Protein AF-A0A1C6YS66-F1 (afdb_monomer_lite)

Radius of gyration: 37.99 Å; chains: 1; bounding box: 85×43×102 Å

Secondary structure (DSSP, 8-state):
------------------------------------------------------HHHHHHHHHHHHHHHHHHHHHHHHHHHHHHHHHHHHT-EEEEEE--SSS-HHHHHHHHHHHHSSS-HHHHHHHHHHHHHHSEEEEEEE-HHHHHHHHHHHHHTT--EEEEEGGGGGG--

Organism: Plasmodium berghei (NCBI:txid5821)

Structure (mmCIF, N/CA/C/O backbone):
data_AF-A0A1C6YS66-F1
#
_entry.id   AF-A0A1C6YS66-F1
#
loop_
_atom_site.group_PDB
_atom_site.id
_atom_site.type_symbol
_atom_site.label_atom_id
_atom_site.label_alt_id
_atom_site.label_comp_id
_atom_site.label_asym_id
_atom_site.label_entity_id
_atom_site.label_seq_id
_atom_site.pdbx_PDB_ins_code
_atom_site.Cartn_x
_atom_site.Cartn_y
_atom_site.Cartn_z
_atom_site.occupancy
_atom_site.B_iso_or_equiv
_atom_site.auth_seq_id
_atom_site.auth_comp_id
_atom_site.auth_asym_id
_atom_site.auth_atom_id
_atom_site.pdbx_PDB_model_num
ATOM 1 N N . MET A 1 1 ? 29.299 25.905 16.275 1.00 39.84 1 MET A N 1
ATOM 2 C CA . MET A 1 1 ? 27.954 25.928 15.668 1.00 39.84 1 MET A CA 1
ATOM 3 C C . MET A 1 1 ? 27.145 24.770 16.235 1.00 39.84 1 MET A C 1
ATOM 5 O O . MET A 1 1 ? 27.452 23.629 15.945 1.00 39.84 1 MET A O 1
ATOM 9 N N . ILE A 1 2 ? 26.204 25.133 17.113 1.00 39.56 2 ILE A N 1
ATOM 10 C CA . ILE A 1 2 ? 24.956 24.460 17.523 1.00 39.56 2 ILE A CA 1
ATOM 11 C C . ILE A 1 2 ? 25.038 22.993 18.003 1.00 39.56 2 ILE A C 1
ATOM 13 O O . ILE A 1 2 ? 24.919 22.046 17.236 1.00 39.56 2 ILE A O 1
ATOM 17 N N . ASN A 1 3 ? 25.125 22.861 19.334 1.00 30.33 3 ASN A N 1
ATOM 18 C CA . ASN A 1 3 ? 24.728 21.693 20.126 1.00 30.33 3 ASN A CA 1
ATOM 19 C C . ASN A 1 3 ? 23.194 21.611 20.221 1.00 30.33 3 ASN A C 1
ATOM 21 O O . ASN A 1 3 ? 22.556 22.630 20.483 1.00 30.33 3 ASN A O 1
ATOM 25 N N . PHE A 1 4 ? 22.616 20.408 20.131 1.00 36.19 4 PHE A N 1
ATOM 26 C CA . PHE A 1 4 ? 21.211 20.167 20.478 1.00 36.19 4 PHE A CA 1
ATOM 27 C C . PHE A 1 4 ? 21.122 19.263 21.717 1.00 36.19 4 PHE A C 1
ATOM 29 O O . PHE A 1 4 ? 21.266 18.045 21.648 1.00 36.19 4 PHE A O 1
ATOM 36 N N . GLN A 1 5 ? 20.929 19.898 22.874 1.00 32.66 5 GLN A N 1
ATOM 37 C CA . GLN A 1 5 ? 20.572 19.265 24.144 1.00 32.66 5 GLN A CA 1
ATOM 38 C C . GLN A 1 5 ? 19.078 18.917 24.113 1.00 32.66 5 GLN A C 1
ATOM 40 O O . GLN A 1 5 ? 18.244 19.778 23.840 1.00 32.66 5 GLN A O 1
ATOM 45 N N . ARG A 1 6 ? 18.729 17.661 24.397 1.00 32.53 6 ARG A N 1
ATOM 46 C CA . ARG A 1 6 ? 17.340 17.193 24.483 1.00 32.53 6 ARG A CA 1
ATOM 47 C C . ARG A 1 6 ? 16.927 17.198 25.957 1.00 32.53 6 ARG A C 1
ATOM 49 O O . ARG A 1 6 ? 17.312 16.305 26.704 1.00 32.53 6 ARG A O 1
ATOM 56 N N . THR A 1 7 ? 16.182 18.212 26.391 1.00 34.78 7 THR A N 1
ATOM 57 C CA . THR A 1 7 ? 15.597 18.271 27.738 1.00 34.78 7 THR A CA 1
ATOM 58 C C . THR A 1 7 ? 14.203 17.645 27.722 1.00 34.78 7 THR A C 1
ATOM 60 O O . THR A 1 7 ? 13.363 17.989 26.897 1.00 34.78 7 THR A O 1
ATOM 63 N N . ASN A 1 8 ? 13.957 16.700 28.631 1.00 32.03 8 ASN A N 1
ATOM 64 C CA . ASN A 1 8 ? 12.635 16.132 28.892 1.00 32.03 8 ASN A CA 1
ATOM 65 C C . ASN A 1 8 ? 12.298 16.426 30.358 1.00 32.03 8 ASN A C 1
ATOM 67 O O . ASN A 1 8 ? 12.901 15.855 31.266 1.00 32.03 8 ASN A O 1
ATOM 71 N N . THR A 1 9 ? 11.371 17.353 30.588 1.00 29.53 9 THR A N 1
ATOM 72 C CA . THR A 1 9 ? 10.873 17.754 31.907 1.00 29.53 9 THR A CA 1
ATOM 73 C C . THR A 1 9 ? 9.444 17.241 32.080 1.00 29.53 9 THR A C 1
ATOM 75 O O . THR A 1 9 ? 8.529 17.693 31.400 1.00 29.53 9 THR A O 1
ATOM 78 N N . TYR A 1 10 ? 9.228 16.319 33.021 1.00 33.09 10 TYR A N 1
ATOM 79 C CA . TYR A 1 10 ? 7.889 16.010 33.532 1.00 33.09 10 TYR A CA 1
ATOM 80 C C . TYR A 1 10 ? 7.864 16.180 35.051 1.00 33.09 10 TYR A C 1
ATOM 82 O O . TYR A 1 10 ? 8.657 15.602 35.790 1.00 33.09 10 TYR A O 1
ATOM 90 N N . ASN A 1 11 ? 6.956 17.058 35.470 1.00 32.06 11 ASN A N 1
ATOM 91 C CA . ASN A 1 11 ? 6.827 17.672 36.783 1.00 32.06 11 ASN A CA 1
ATOM 92 C C . ASN A 1 11 ? 5.943 16.791 37.688 1.00 32.06 11 ASN A C 1
ATOM 94 O O . ASN A 1 11 ? 4.817 16.465 37.314 1.00 32.06 11 ASN A O 1
ATOM 98 N N . LYS A 1 12 ? 6.442 16.388 38.864 1.00 33.38 12 LYS A N 1
ATOM 99 C CA . LYS A 1 12 ? 5.733 15.536 39.835 1.00 33.38 12 LYS A CA 1
ATOM 100 C C . LYS A 1 12 ? 5.406 16.383 41.064 1.00 33.38 12 LYS A C 1
ATOM 102 O O . LYS A 1 12 ? 6.274 16.626 41.896 1.00 33.38 12 LYS A O 1
ATOM 107 N N . GLN A 1 13 ? 4.172 16.873 41.158 1.00 33.62 13 GLN A N 1
ATOM 108 C CA . GLN A 1 13 ? 3.728 17.645 42.318 1.00 33.62 13 GLN A CA 1
ATOM 109 C C . GLN A 1 13 ? 3.283 16.709 43.448 1.00 33.62 13 GLN A C 1
ATOM 111 O O . GLN A 1 13 ? 2.307 15.972 43.325 1.00 33.62 13 GLN A O 1
ATOM 116 N N . ASN A 1 14 ? 4.041 16.759 44.543 1.00 27.78 14 ASN A N 1
ATOM 117 C CA . ASN A 1 14 ? 3.655 16.310 45.875 1.00 27.78 14 ASN A CA 1
ATOM 118 C C . ASN A 1 14 ? 2.788 17.389 46.538 1.00 27.78 14 ASN A C 1
ATOM 120 O O . ASN A 1 14 ? 3.175 18.555 46.534 1.00 27.78 14 ASN A O 1
ATOM 124 N N . PHE A 1 15 ? 1.708 16.992 47.211 1.00 30.33 15 PHE A N 1
ATOM 125 C CA . PHE A 1 15 ? 1.113 17.783 48.288 1.00 30.33 15 PHE A CA 1
ATOM 126 C C . PHE A 1 15 ? 0.858 16.882 49.498 1.00 30.33 15 PHE A C 1
ATOM 128 O O . PHE A 1 15 ? 0.045 15.963 49.452 1.00 30.33 15 PHE A O 1
ATOM 135 N N . ASN A 1 16 ? 1.597 17.165 50.570 1.00 30.66 16 ASN A N 1
ATOM 136 C CA . ASN A 1 16 ? 1.341 16.714 51.933 1.00 30.66 16 ASN A CA 1
ATOM 137 C C . ASN A 1 16 ? 0.595 17.830 52.672 1.00 30.66 16 ASN A C 1
ATOM 139 O O . ASN A 1 16 ? 1.030 18.979 52.611 1.00 30.66 16 ASN A O 1
ATOM 143 N N . SER A 1 17 ? -0.405 17.483 53.481 1.00 33.06 17 SER A N 1
ATOM 144 C CA . SER A 1 17 ? -0.669 18.204 54.731 1.00 33.06 17 SER A CA 1
ATOM 145 C C . SER A 1 17 ? -1.386 17.314 55.753 1.00 33.06 17 SER A C 1
ATOM 147 O O . SER A 1 17 ? -2.475 16.794 55.536 1.00 33.06 17 SER A O 1
ATOM 149 N N . ASN A 1 18 ? -0.709 17.145 56.889 1.00 29.39 18 ASN A N 1
ATOM 150 C CA . ASN A 1 18 ? -1.239 16.664 58.160 1.00 29.39 18 ASN A CA 1
ATOM 151 C C . ASN A 1 18 ? -2.135 17.739 58.791 1.00 29.39 18 ASN A C 1
ATOM 153 O O . ASN A 1 18 ? -1.769 18.910 58.738 1.00 29.39 18 ASN A O 1
ATOM 157 N N . LEU A 1 19 ? -3.183 17.338 59.519 1.00 30.62 19 LEU A N 1
ATOM 158 C CA . LEU A 1 19 ? -3.640 18.054 60.717 1.00 30.62 19 LEU A CA 1
ATOM 159 C C . LEU A 1 19 ? -4.338 17.078 61.687 1.00 30.62 19 LEU A C 1
ATOM 161 O O . LEU A 1 19 ? -5.316 16.422 61.336 1.00 30.62 19 LEU A O 1
ATOM 165 N N . ASN A 1 20 ? -3.816 16.995 62.912 1.00 31.70 20 ASN A N 1
ATOM 166 C CA . ASN A 1 20 ? -4.408 16.308 64.064 1.00 31.70 20 ASN A CA 1
ATOM 167 C C . ASN A 1 20 ? -5.398 17.238 64.783 1.00 31.70 20 ASN A C 1
ATOM 169 O O . ASN A 1 20 ? -5.097 18.423 64.883 1.00 31.70 20 ASN A O 1
ATOM 173 N N . PHE A 1 21 ? -6.461 16.706 65.407 1.00 28.52 21 PHE A N 1
ATOM 174 C CA . PHE A 1 21 ? -6.880 17.126 66.758 1.00 28.52 21 PHE A CA 1
ATOM 175 C C . PHE A 1 21 ? -7.817 16.107 67.443 1.00 28.52 21 PHE A C 1
ATOM 177 O O . PHE A 1 21 ? -8.574 15.378 66.809 1.00 28.52 21 PHE A O 1
ATOM 184 N N . ILE A 1 22 ? -7.692 16.062 68.768 1.00 30.88 22 ILE A N 1
ATOM 185 C CA . ILE A 1 22 ? -8.181 15.096 69.766 1.00 30.88 22 ILE A CA 1
ATOM 186 C C . ILE A 1 22 ? -9.525 15.579 70.368 1.00 30.88 22 ILE A C 1
ATOM 188 O O . ILE A 1 22 ? -9.653 16.777 70.592 1.00 30.88 22 ILE A O 1
ATOM 192 N N . ASN A 1 23 ? -10.496 14.701 70.700 1.00 28.92 23 ASN A N 1
ATOM 193 C CA . ASN A 1 23 ? -10.818 14.266 72.088 1.00 28.92 23 ASN A CA 1
ATOM 194 C C . ASN A 1 23 ? -12.227 13.644 72.303 1.00 28.92 23 ASN A C 1
ATOM 196 O O . ASN A 1 23 ? -13.232 14.238 71.937 1.00 28.92 23 ASN A O 1
ATOM 200 N N . SER A 1 24 ? -12.252 12.555 73.098 1.00 31.64 24 SER A N 1
ATOM 201 C CA . SER A 1 24 ? -13.271 12.114 74.091 1.00 31.64 24 SER A CA 1
ATOM 202 C C . SER A 1 24 ? -14.728 11.836 73.625 1.00 31.64 24 SER A C 1
ATOM 204 O O . SER A 1 24 ? -15.321 12.629 72.920 1.00 31.64 24 SER A O 1
ATOM 206 N N . ARG A 1 25 ? -15.445 10.766 74.005 1.00 31.16 25 ARG A N 1
ATOM 207 C CA . ARG A 1 25 ? -15.579 10.065 75.299 1.00 31.16 25 ARG A CA 1
ATOM 208 C C . ARG A 1 25 ? -16.123 8.639 75.086 1.00 31.16 25 ARG A C 1
ATOM 210 O O . ARG A 1 25 ? -17.060 8.435 74.322 1.00 31.16 25 ARG A O 1
ATOM 217 N N . LYS A 1 26 ? -15.580 7.669 75.831 1.00 33.00 26 LYS A N 1
ATOM 218 C CA . LYS A 1 26 ? -16.188 6.350 76.091 1.00 33.00 26 LYS A CA 1
ATOM 219 C C . LYS A 1 26 ? -17.143 6.466 77.284 1.00 33.00 26 LYS A C 1
ATOM 221 O O . LYS A 1 26 ? -16.736 7.014 78.303 1.00 33.00 26 LYS A O 1
ATOM 226 N N . PHE A 1 27 ? -18.318 5.843 77.208 1.00 29.05 27 PHE A N 1
ATOM 227 C CA . PHE A 1 27 ? -19.027 5.341 78.389 1.00 29.05 27 PHE A CA 1
ATOM 228 C C . PHE A 1 27 ? -19.286 3.840 78.226 1.00 29.05 27 PHE A C 1
ATOM 230 O O . PHE A 1 27 ? -19.803 3.371 77.216 1.00 29.05 27 PHE A O 1
ATOM 237 N N . LYS A 1 28 ? -18.826 3.104 79.234 1.00 31.44 28 LYS A N 1
ATOM 238 C CA . LYS A 1 28 ? -19.015 1.675 79.509 1.00 31.44 28 LYS A CA 1
ATOM 239 C C . LYS A 1 28 ? -20.059 1.597 80.629 1.00 31.44 28 LYS A C 1
ATOM 241 O O . LYS A 1 28 ? -20.037 2.528 81.426 1.00 31.44 28 LYS A O 1
ATOM 246 N N . ILE A 1 29 ? -20.867 0.526 80.706 1.00 28.27 29 ILE A N 1
ATOM 247 C CA . ILE A 1 29 ? -21.567 -0.062 81.891 1.00 28.27 29 ILE A CA 1
ATOM 248 C C . ILE A 1 29 ? -22.824 -0.822 81.384 1.00 28.27 29 ILE A C 1
ATOM 250 O O . ILE A 1 29 ? -23.465 -0.315 80.476 1.00 28.27 29 ILE A O 1
ATOM 254 N N . ILE A 1 30 ? -23.316 -1.980 81.851 1.00 30.55 30 ILE A N 1
ATOM 255 C CA . ILE A 1 30 ? -22.946 -3.077 82.774 1.00 30.55 30 ILE A CA 1
ATOM 256 C C . ILE A 1 30 ? -23.902 -4.256 82.428 1.00 30.55 30 ILE A C 1
ATOM 258 O O . ILE A 1 30 ? -25.019 -4.054 81.962 1.00 30.55 30 ILE A O 1
ATOM 262 N N . SER A 1 31 ? -23.461 -5.488 82.672 1.00 31.66 31 SER A N 1
ATOM 263 C CA . SER A 1 31 ? -24.215 -6.754 82.669 1.00 31.66 31 SER A CA 1
ATOM 264 C C . SER A 1 31 ? -25.267 -6.893 83.794 1.00 31.66 31 SER A C 1
ATOM 266 O O . SER A 1 31 ? -24.906 -6.623 84.934 1.00 31.66 31 SER A O 1
ATOM 268 N N . ASN A 1 32 ? -26.474 -7.440 83.535 1.00 25.08 32 ASN A N 1
ATOM 269 C CA . ASN A 1 32 ? -27.043 -8.659 84.186 1.00 25.08 32 ASN A CA 1
ATOM 270 C C . ASN A 1 32 ? -28.581 -8.858 84.039 1.00 25.08 32 ASN A C 1
ATOM 272 O O . ASN A 1 32 ? -29.366 -8.006 84.425 1.00 25.08 32 ASN A O 1
ATOM 276 N N . ARG A 1 33 ? -28.937 -10.076 83.588 1.00 29.70 33 ARG A N 1
ATOM 277 C CA . ARG A 1 33 ? -30.020 -11.030 83.973 1.00 29.70 33 ARG A CA 1
ATOM 278 C C . ARG A 1 33 ? -31.515 -10.643 84.148 1.00 29.70 33 ARG A C 1
ATOM 280 O O . ARG A 1 33 ? -31.900 -9.988 85.102 1.00 29.70 33 ARG A O 1
ATOM 287 N N . TYR A 1 34 ? -32.317 -11.300 83.290 1.00 28.61 34 TYR A N 1
ATOM 288 C CA . TYR A 1 34 ? -33.568 -12.090 83.454 1.00 28.61 34 TYR A CA 1
ATOM 289 C C . TYR A 1 34 ? -34.671 -11.725 84.469 1.00 28.61 34 TYR A C 1
ATOM 291 O O . TYR A 1 34 ? -34.466 -11.875 85.668 1.00 28.61 34 TYR A O 1
ATOM 299 N N . ILE A 1 35 ? -35.906 -11.566 83.954 1.00 29.25 35 ILE A N 1
ATOM 300 C CA . ILE A 1 35 ? -37.149 -12.115 84.544 1.00 29.25 35 ILE A CA 1
ATOM 301 C C . ILE A 1 35 ? -38.053 -12.652 83.414 1.00 29.25 35 ILE A C 1
ATOM 303 O O . ILE A 1 35 ? -38.406 -11.921 82.491 1.00 29.25 35 ILE A O 1
ATOM 307 N N . TYR A 1 36 ? -38.423 -13.933 83.500 1.00 26.55 36 TYR A N 1
ATOM 308 C CA . TYR A 1 36 ? -39.565 -14.535 82.801 1.00 26.55 36 TYR A CA 1
ATOM 309 C C . TYR A 1 36 ? -40.814 -14.408 83.684 1.00 26.55 36 TYR A C 1
ATOM 311 O O . TYR A 1 36 ? -40.706 -14.633 84.885 1.00 26.55 36 TYR A O 1
ATOM 319 N N . ASN A 1 37 ? -41.979 -14.131 83.084 1.00 30.59 37 ASN A N 1
ATOM 320 C CA . ASN A 1 37 ? -43.274 -14.721 83.456 1.00 30.59 37 ASN A CA 1
ATOM 321 C C . ASN A 1 37 ? -44.296 -14.553 82.307 1.00 30.59 37 ASN A C 1
ATOM 323 O O . ASN A 1 37 ? -44.563 -13.448 81.840 1.00 30.59 37 ASN A O 1
ATOM 327 N N . SER A 1 38 ? -44.833 -15.687 81.851 1.00 29.22 38 SER A N 1
ATOM 328 C CA . SER A 1 38 ? -45.936 -15.883 80.882 1.00 29.22 38 SER A CA 1
ATOM 329 C C . SER A 1 38 ? -47.308 -15.852 81.610 1.00 29.22 38 SER A C 1
ATOM 331 O O . SER A 1 38 ? -47.298 -15.770 82.836 1.00 29.22 38 SER A O 1
ATOM 333 N N . PRO A 1 39 ? -48.485 -16.148 81.001 1.00 43.72 39 PRO A N 1
ATOM 334 C CA . PRO A 1 39 ? -49.020 -15.917 79.646 1.00 43.72 39 PRO A CA 1
ATOM 335 C C . PRO A 1 39 ? -50.456 -15.305 79.654 1.00 43.72 39 PRO A C 1
ATOM 337 O O . PRO A 1 39 ? -51.266 -15.610 80.524 1.00 43.72 39 PRO A O 1
ATOM 340 N N . LEU A 1 40 ? -50.871 -14.603 78.592 1.00 31.22 40 LEU A N 1
ATOM 341 C CA . LEU A 1 40 ? -52.300 -14.484 78.243 1.00 31.22 40 LEU A CA 1
ATOM 342 C C . LEU A 1 40 ? -52.520 -14.994 76.817 1.00 31.22 40 LEU A C 1
ATOM 344 O O . LEU A 1 40 ? -52.195 -14.344 75.827 1.00 31.22 40 LEU A O 1
ATOM 348 N N . LYS A 1 41 ? -53.064 -16.214 76.731 1.00 39.38 41 LYS A N 1
ATOM 349 C CA . LYS A 1 41 ? -53.609 -16.788 75.499 1.00 39.38 41 LYS A CA 1
ATOM 350 C C . LYS A 1 41 ? -54.867 -16.002 75.124 1.00 39.38 41 LYS A C 1
ATOM 352 O O . LYS A 1 41 ? -55.922 -16.259 75.694 1.00 39.38 41 LYS A O 1
ATOM 357 N N . SER A 1 42 ? -54.794 -15.146 74.108 1.00 37.84 42 SER A N 1
ATOM 358 C CA . SER A 1 42 ? -55.955 -14.905 73.252 1.00 37.84 42 SER A CA 1
ATOM 359 C C . SER A 1 42 ? -55.725 -15.643 71.934 1.00 37.84 42 SER A C 1
ATOM 361 O O . SER A 1 42 ? -54.815 -15.377 71.150 1.00 37.84 42 SER A O 1
ATOM 363 N N . LYS A 1 43 ? -56.519 -16.696 71.747 1.00 45.72 43 LYS A N 1
ATOM 364 C CA . LYS A 1 43 ? -56.673 -17.358 70.459 1.00 45.72 43 LYS A CA 1
ATOM 365 C C . LYS A 1 43 ? -57.403 -16.358 69.569 1.00 45.72 43 LYS A C 1
ATOM 367 O O . LYS A 1 43 ? -58.590 -16.150 69.779 1.00 45.72 43 LYS A O 1
ATOM 372 N N . ASN A 1 44 ? -56.732 -15.762 68.590 1.00 34.16 44 ASN A N 1
ATOM 373 C CA . ASN A 1 44 ? -57.434 -15.131 67.480 1.00 34.16 44 ASN A CA 1
ATOM 374 C C . ASN A 1 44 ? -56.669 -15.318 66.169 1.00 34.16 44 ASN A C 1
ATOM 376 O O . ASN A 1 44 ? -55.564 -14.825 65.993 1.00 34.16 44 ASN A O 1
ATOM 380 N N . LYS A 1 45 ? -57.304 -16.132 65.317 1.00 37.44 45 LYS A N 1
ATOM 381 C CA . LYS A 1 45 ? -57.125 -16.371 63.880 1.00 37.44 45 LYS A CA 1
ATOM 382 C C . LYS A 1 45 ? -55.723 -16.178 63.295 1.00 37.44 45 LYS A C 1
ATOM 384 O O . LYS A 1 45 ? -55.233 -15.072 63.111 1.00 37.44 45 LYS A O 1
ATOM 389 N N . LYS A 1 46 ? -55.175 -17.304 62.824 1.00 36.62 46 LYS A N 1
ATOM 390 C CA . LYS A 1 46 ? -54.197 -17.350 61.735 1.00 36.62 46 LYS A CA 1
ATOM 391 C C . LYS A 1 46 ? -54.743 -16.545 60.546 1.00 36.62 46 LYS A C 1
ATOM 393 O O . LYS A 1 46 ? -55.492 -17.085 59.738 1.00 36.62 46 LYS A O 1
ATOM 398 N N . ASN A 1 47 ? -54.360 -15.281 60.419 1.00 35.41 47 ASN A N 1
ATOM 399 C CA . ASN A 1 47 ? -54.353 -14.635 59.118 1.00 35.41 47 ASN A CA 1
ATOM 400 C C . ASN A 1 47 ? -53.090 -15.130 58.421 1.00 35.41 47 ASN A C 1
ATOM 402 O O . ASN A 1 47 ? -52.013 -14.557 58.559 1.00 35.41 47 ASN A O 1
ATOM 406 N N . VAL A 1 48 ? -53.220 -16.254 57.716 1.00 43.22 48 VAL A N 1
ATOM 407 C CA . VAL A 1 48 ? -52.300 -16.5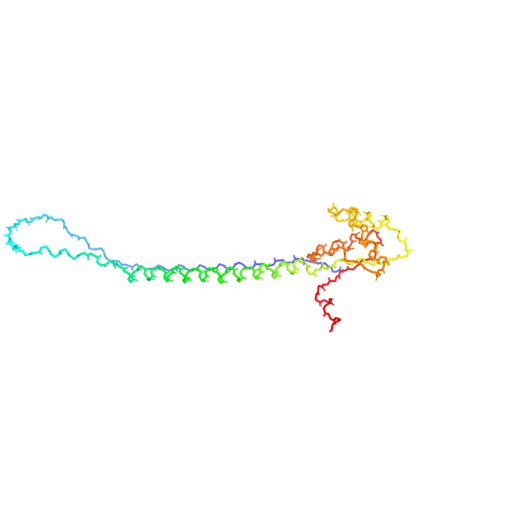86 56.631 1.00 43.22 48 VAL A CA 1
ATOM 408 C C . VAL A 1 48 ? -52.575 -15.549 55.550 1.00 43.22 48 VAL A C 1
ATOM 410 O O . VAL A 1 48 ? -53.395 -15.750 54.660 1.00 43.22 48 VAL A O 1
ATOM 413 N N . THR A 1 49 ? -51.939 -14.386 55.659 1.00 39.25 49 THR A N 1
ATOM 414 C CA . THR A 1 49 ? -51.743 -13.542 54.490 1.00 39.25 49 THR A CA 1
ATOM 415 C C . THR A 1 49 ? -50.735 -14.289 53.635 1.00 39.25 49 THR A C 1
ATOM 417 O O . THR A 1 49 ? -49.535 -14.261 53.912 1.00 39.25 49 THR A O 1
ATOM 420 N N . TYR A 1 50 ? -51.226 -15.024 52.639 1.00 34.22 50 TYR A N 1
ATOM 421 C CA . TYR A 1 50 ? -50.395 -15.448 51.523 1.00 34.22 50 TYR A CA 1
ATOM 422 C C . TYR A 1 50 ? -49.637 -14.207 51.061 1.00 34.22 50 TYR A C 1
ATOM 424 O O . TYR A 1 50 ? -50.259 -13.186 50.765 1.00 34.22 50 TYR A O 1
ATOM 432 N N . ALA A 1 51 ? -48.307 -14.256 51.118 1.00 47.38 51 ALA A N 1
ATOM 433 C CA . ALA A 1 51 ? -47.462 -13.166 50.670 1.00 47.38 51 ALA A CA 1
ATOM 434 C C . ALA A 1 51 ? -47.770 -12.931 49.187 1.00 47.38 51 ALA A C 1
ATOM 436 O O . ALA A 1 51 ? -47.253 -13.637 48.324 1.00 47.38 51 ALA A O 1
ATOM 437 N N . SER A 1 52 ? -48.669 -11.985 48.900 1.00 47.62 52 SER A N 1
ATOM 438 C CA . SER A 1 52 ? -48.885 -11.475 47.555 1.00 47.62 52 SER A CA 1
ATOM 439 C C . SER A 1 52 ? -47.526 -10.973 47.106 1.00 47.62 52 SER A C 1
ATOM 441 O O . SER A 1 52 ? -46.991 -10.033 47.696 1.00 47.62 52 SER A O 1
ATOM 443 N N . GLY A 1 53 ? -46.924 -11.711 46.171 1.00 55.25 53 GLY A N 1
ATOM 444 C CA . GLY A 1 53 ? -45.526 -11.572 45.801 1.00 55.25 53 GLY A CA 1
ATOM 445 C C . GLY A 1 53 ? -45.162 -10.112 45.577 1.00 55.25 53 GLY A C 1
ATOM 446 O O . GLY A 1 53 ? -45.967 -9.332 45.075 1.00 55.25 53 GLY A O 1
ATOM 447 N N . ASN A 1 54 ? -43.944 -9.746 45.968 1.00 59.38 54 ASN A N 1
ATOM 448 C CA . ASN A 1 54 ? -43.372 -8.407 45.825 1.00 59.38 54 ASN A CA 1
ATOM 449 C C . ASN A 1 54 ? -43.190 -8.014 44.333 1.00 59.38 54 ASN A C 1
ATOM 451 O O . ASN A 1 54 ? -42.072 -7.768 43.879 1.00 59.38 54 ASN A O 1
ATOM 455 N N . THR A 1 55 ? -44.269 -7.957 43.548 1.00 65.81 55 THR A N 1
ATOM 456 C CA . THR A 1 55 ? -44.293 -7.646 42.108 1.00 65.81 55 THR A CA 1
ATOM 457 C C . THR A 1 55 ? -43.657 -6.290 41.827 1.00 65.81 55 THR A C 1
ATOM 459 O O . THR A 1 55 ? -42.856 -6.160 40.907 1.00 65.81 55 THR A O 1
ATOM 462 N N . ASN A 1 56 ? -43.906 -5.304 42.692 1.00 78.81 56 ASN A N 1
ATOM 463 C CA . ASN A 1 56 ? -43.280 -3.986 42.611 1.00 78.81 56 ASN A CA 1
ATOM 464 C C . ASN A 1 56 ? -41.759 -4.038 42.802 1.00 78.81 56 ASN A C 1
ATOM 466 O O . ASN A 1 56 ? -41.026 -3.392 42.056 1.00 78.81 56 ASN A O 1
ATOM 470 N N . LEU A 1 57 ? -41.257 -4.833 43.752 1.00 82.00 57 LEU A N 1
ATOM 471 C CA . LEU A 1 57 ? -39.813 -4.969 43.965 1.00 82.00 57 LEU A CA 1
ATOM 472 C C . LEU A 1 57 ? -39.140 -5.664 42.778 1.00 82.00 57 LEU A C 1
ATOM 474 O O . LEU A 1 57 ? -38.037 -5.284 42.390 1.00 82.00 57 LEU A O 1
ATOM 478 N N . GLU A 1 58 ? -39.801 -6.667 42.204 1.00 85.00 58 GLU A N 1
ATOM 479 C CA . GLU A 1 58 ? -39.305 -7.395 41.038 1.00 85.00 58 GLU A CA 1
ATOM 480 C C . GLU A 1 58 ? -39.266 -6.502 39.792 1.00 85.00 58 GLU A C 1
ATOM 482 O O . GLU A 1 58 ? -38.257 -6.457 39.090 1.00 85.00 58 GLU A O 1
ATOM 487 N N . ASN A 1 59 ? -40.301 -5.690 39.576 1.00 86.94 59 ASN A N 1
ATOM 488 C CA . ASN A 1 59 ? -40.340 -4.704 38.497 1.00 86.94 59 ASN A CA 1
ATOM 489 C C . ASN A 1 59 ? -39.253 -3.627 38.663 1.00 86.94 59 ASN A C 1
ATOM 491 O O . ASN A 1 59 ? -38.569 -3.289 37.697 1.00 86.94 59 ASN A O 1
ATOM 495 N N . ILE A 1 60 ? -39.013 -3.146 39.889 1.00 90.12 60 ILE A N 1
ATOM 496 C CA . ILE A 1 60 ? -37.929 -2.193 40.189 1.00 90.12 60 ILE A CA 1
ATOM 497 C C . ILE A 1 60 ? -36.551 -2.819 39.931 1.00 90.12 60 ILE A C 1
ATOM 499 O O . ILE A 1 60 ? -35.662 -2.160 39.386 1.00 90.12 60 ILE A O 1
ATOM 503 N N . LYS A 1 61 ? -36.343 -4.087 40.305 1.00 92.25 61 LYS A N 1
ATOM 504 C CA . LYS A 1 61 ? -35.091 -4.811 40.029 1.00 92.25 61 LYS A CA 1
ATOM 505 C C . LYS A 1 61 ? -34.859 -4.971 38.528 1.00 92.25 61 LYS A C 1
ATOM 507 O O . LYS A 1 61 ? -33.762 -4.666 38.063 1.00 92.25 61 LYS A O 1
ATOM 512 N N . LYS A 1 62 ? -35.890 -5.373 37.778 1.00 92.25 62 LYS A N 1
ATOM 513 C CA . LYS A 1 62 ? -35.846 -5.478 36.313 1.00 92.25 62 LYS A CA 1
ATOM 514 C C . LYS A 1 62 ? -35.488 -4.139 35.672 1.00 92.25 62 LYS A C 1
ATOM 516 O O . LYS A 1 62 ? -34.539 -4.084 34.898 1.00 92.25 62 LYS A O 1
ATOM 521 N N . LEU A 1 63 ? -36.152 -3.051 36.068 1.00 93.44 63 LEU A N 1
ATOM 522 C CA . LEU A 1 63 ? -35.873 -1.715 35.536 1.00 93.44 63 LEU A CA 1
ATOM 523 C C . LEU A 1 63 ? -34.435 -1.257 35.827 1.00 93.44 63 LEU A C 1
ATOM 525 O O . LEU A 1 63 ? -33.769 -0.721 34.946 1.00 93.44 63 LEU A O 1
ATOM 529 N N . ARG A 1 64 ? -33.907 -1.515 37.033 1.00 94.12 64 ARG A N 1
ATOM 530 C CA . ARG A 1 64 ? -32.498 -1.216 37.352 1.00 94.12 64 ARG A CA 1
ATOM 531 C C . ARG A 1 64 ? -31.520 -1.987 36.472 1.00 94.12 64 ARG A C 1
ATOM 533 O O . ARG A 1 64 ? -30.477 -1.434 36.138 1.00 94.12 64 ARG A O 1
ATOM 540 N N . ASN A 1 65 ? -31.819 -3.239 36.138 1.00 95.75 65 ASN A N 1
ATOM 541 C CA . ASN A 1 65 ? -30.967 -4.035 35.257 1.00 95.75 65 ASN A CA 1
ATOM 542 C C . ASN A 1 65 ? -30.992 -3.474 33.833 1.00 95.75 65 ASN A C 1
ATOM 544 O O . ASN A 1 65 ? -29.928 -3.200 33.297 1.00 95.75 65 ASN A O 1
ATOM 548 N N . VAL A 1 66 ? -32.173 -3.143 33.304 1.00 95.94 66 VAL A N 1
ATOM 549 C CA . VAL A 1 66 ? -32.304 -2.482 31.993 1.00 95.94 66 VAL A CA 1
ATOM 550 C C . VAL A 1 66 ? -31.509 -1.174 31.943 1.00 95.94 66 VAL A C 1
ATOM 552 O O . VAL A 1 66 ? -30.734 -0.960 31.019 1.00 95.94 66 VAL A O 1
ATOM 555 N N . ILE A 1 67 ? -31.621 -0.316 32.963 1.00 95.12 67 ILE A N 1
ATOM 556 C CA . ILE A 1 67 ? -30.854 0.941 33.027 1.00 95.12 67 ILE A CA 1
ATOM 557 C C . ILE A 1 67 ? -29.342 0.672 33.071 1.00 95.12 67 ILE A C 1
ATOM 559 O O . ILE A 1 67 ? -28.565 1.391 32.439 1.00 95.12 67 ILE A O 1
ATOM 563 N N . LYS A 1 68 ? -28.903 -0.351 33.816 1.00 95.25 68 LYS A N 1
ATOM 564 C CA . LYS A 1 68 ? -27.490 -0.755 33.854 1.00 95.25 68 LYS A CA 1
ATOM 565 C C . LYS A 1 68 ? -27.011 -1.241 32.492 1.00 95.25 68 LYS A C 1
ATOM 567 O O . LYS A 1 68 ? -25.909 -0.868 32.100 1.00 95.25 68 LYS A O 1
ATOM 572 N N . ASP A 1 69 ? -27.821 -2.027 31.795 1.00 95.62 69 ASP A N 1
ATOM 573 C CA . ASP A 1 69 ? -27.492 -2.568 30.481 1.00 95.62 69 ASP A CA 1
ATOM 574 C C . ASP A 1 69 ? -27.419 -1.450 29.438 1.00 95.62 69 ASP A C 1
ATOM 576 O O . ASP A 1 69 ? -26.407 -1.350 28.757 1.00 95.62 69 ASP A O 1
ATOM 580 N N . ILE A 1 70 ? -28.380 -0.518 29.413 1.00 95.38 70 ILE A N 1
ATOM 581 C CA . ILE A 1 70 ? -28.341 0.675 28.544 1.00 95.38 70 ILE A CA 1
ATOM 582 C C . ILE A 1 70 ? -27.078 1.500 28.802 1.00 95.38 70 ILE A C 1
ATOM 584 O O . ILE A 1 70 ? -26.373 1.875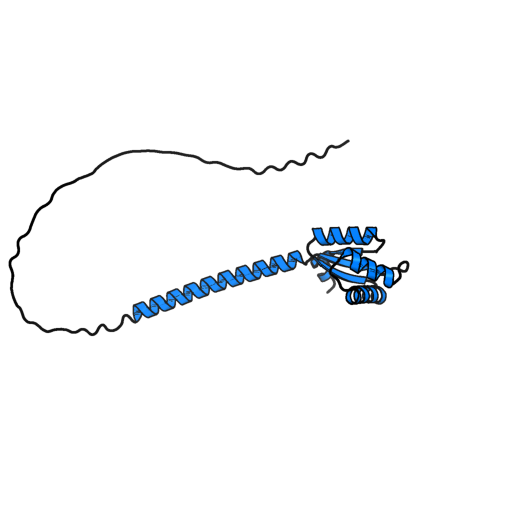 27.870 1.00 95.38 70 ILE A O 1
ATOM 588 N N . LYS A 1 71 ? -26.754 1.767 30.074 1.00 94.44 71 LYS A N 1
ATOM 589 C CA . LYS A 1 71 ? -25.552 2.535 30.433 1.00 94.44 71 LYS A CA 1
ATOM 590 C C . LYS A 1 71 ? -24.261 1.802 30.058 1.00 94.44 71 LYS A C 1
ATOM 592 O O . LYS A 1 71 ? -23.242 2.434 29.785 1.00 94.44 71 LYS A O 1
ATOM 597 N N . LYS A 1 72 ? -24.273 0.470 30.107 1.00 94.38 72 LYS A N 1
ATOM 598 C CA . LYS A 1 72 ? -23.147 -0.364 29.685 1.00 94.38 72 LYS A CA 1
ATOM 599 C C . LYS A 1 72 ? -23.000 -0.339 28.167 1.00 94.38 72 LYS A C 1
ATOM 601 O O . LYS A 1 72 ? -21.873 -0.230 27.698 1.00 94.38 72 LYS A O 1
ATOM 606 N N . GLU A 1 73 ? -24.107 -0.414 27.441 1.00 92.25 73 GLU A N 1
ATOM 607 C CA . GLU A 1 73 ? -24.142 -0.393 25.982 1.00 92.25 73 GLU A CA 1
ATOM 608 C C . GLU A 1 73 ? -23.676 0.957 25.435 1.00 92.25 73 GLU A C 1
ATOM 610 O O . GLU A 1 73 ? -22.739 0.984 24.649 1.00 92.25 73 GLU A O 1
ATOM 615 N N . SER A 1 74 ? -24.172 2.080 25.965 1.00 92.81 74 SER A N 1
ATOM 616 C CA . SER A 1 74 ? -23.709 3.412 25.544 1.00 92.81 74 SER A CA 1
ATOM 617 C C . SER A 1 74 ? -22.219 3.646 25.815 1.00 92.81 74 SER A C 1
ATOM 619 O O . SER A 1 74 ? -21.515 4.277 25.030 1.00 92.81 74 SER A O 1
ATOM 621 N N . LYS A 1 75 ? -21.694 3.100 26.921 1.00 92.81 75 LYS A N 1
ATOM 622 C CA . LYS A 1 75 ? -20.256 3.152 27.220 1.00 92.81 75 LYS A CA 1
ATOM 623 C C . LYS A 1 75 ? -19.429 2.296 26.253 1.00 92.81 75 LYS A C 1
ATOM 625 O O . LYS A 1 75 ? -18.291 2.661 25.965 1.00 92.81 75 LYS A O 1
ATOM 630 N N . ARG A 1 76 ? -19.958 1.151 25.810 1.00 91.31 76 ARG A N 1
ATOM 631 C CA . ARG A 1 76 ? -19.309 0.279 24.819 1.00 91.31 76 ARG A CA 1
ATOM 632 C C . ARG A 1 76 ? -19.295 0.936 23.449 1.00 91.31 76 ARG A C 1
ATOM 634 O O . ARG A 1 76 ? -18.223 1.038 22.879 1.00 91.31 76 ARG A O 1
ATOM 641 N N . GLU A 1 77 ? -20.434 1.462 23.010 1.00 90.31 77 GLU A N 1
ATOM 642 C CA . GLU A 1 77 ? -20.579 2.189 21.747 1.00 90.31 77 GLU A CA 1
ATOM 643 C C . GLU A 1 77 ? -19.537 3.312 21.633 1.00 90.31 77 GLU A C 1
ATOM 645 O O . GLU A 1 77 ? -18.740 3.322 20.699 1.00 90.31 77 GLU A O 1
ATOM 650 N N . TYR A 1 78 ? -19.414 4.158 22.661 1.00 88.62 78 TYR A N 1
ATOM 651 C CA . TYR A 1 78 ? -18.377 5.196 22.704 1.00 88.62 78 TYR A CA 1
ATOM 652 C C . TYR A 1 78 ? -16.943 4.632 22.636 1.00 88.62 78 TYR A C 1
ATOM 654 O O . TYR A 1 78 ? -16.067 5.189 21.973 1.00 88.62 78 TYR A O 1
ATOM 662 N N . ALA A 1 79 ? -16.671 3.524 23.333 1.00 90.06 79 ALA A N 1
ATOM 663 C CA . ALA A 1 79 ? -15.350 2.895 23.316 1.00 90.06 79 ALA A CA 1
ATOM 664 C C . ALA A 1 79 ? -15.012 2.279 21.947 1.00 90.06 79 ALA A C 1
ATOM 666 O O . ALA A 1 79 ? -13.855 2.339 21.518 1.00 90.06 79 ALA A O 1
ATOM 667 N N . ASP A 1 80 ? -16.007 1.713 21.266 1.00 92.44 80 ASP A N 1
ATOM 668 C CA . ASP A 1 80 ? -15.878 1.135 19.932 1.00 92.44 80 ASP A CA 1
ATOM 669 C C . ASP A 1 80 ? -15.654 2.231 18.879 1.00 92.44 80 ASP A C 1
ATOM 671 O O . ASP A 1 80 ? -14.764 2.097 18.035 1.00 92.44 80 ASP A O 1
ATOM 675 N N . GLU A 1 81 ? -16.354 3.363 18.983 1.00 91.62 81 GLU A N 1
ATOM 676 C CA . GLU A 1 81 ? -16.125 4.549 18.147 1.00 91.62 81 GLU A CA 1
ATOM 677 C C . GLU A 1 81 ? -14.707 5.118 18.315 1.00 91.62 81 GLU A C 1
ATOM 679 O O . GLU A 1 81 ? -13.998 5.360 17.333 1.00 91.62 81 GLU A O 1
ATOM 684 N N . GLU A 1 82 ? -14.244 5.287 19.556 1.00 92.44 82 GLU A N 1
ATOM 685 C CA . GLU A 1 82 ? -12.883 5.740 19.868 1.00 92.44 82 GLU A CA 1
ATOM 686 C C . GLU A 1 82 ? -11.814 4.759 19.363 1.00 92.44 82 GLU A C 1
ATOM 688 O O . GLU A 1 82 ? -10.754 5.168 18.875 1.00 92.44 82 GLU A O 1
ATOM 693 N N . LYS A 1 83 ? -12.063 3.448 19.466 1.00 91.88 83 LYS A N 1
ATOM 694 C CA . LYS A 1 83 ? -11.181 2.410 18.914 1.00 91.88 83 LYS A CA 1
ATOM 695 C C . LYS A 1 83 ? -11.109 2.517 17.393 1.00 91.88 83 LYS A C 1
ATOM 697 O O . LYS A 1 83 ? -10.005 2.559 16.852 1.00 91.88 83 LYS A O 1
ATOM 702 N N . LEU A 1 84 ? -12.251 2.649 16.724 1.00 91.19 84 LEU A N 1
ATOM 703 C CA . LEU A 1 84 ? -12.321 2.812 15.275 1.00 91.19 84 LEU A CA 1
ATOM 704 C C . LEU A 1 84 ? -11.592 4.080 14.811 1.00 91.19 84 LEU A C 1
ATOM 706 O O . LEU A 1 84 ? -10.887 4.060 13.804 1.00 91.19 84 LEU A O 1
ATOM 710 N N . LYS A 1 85 ? -11.726 5.188 15.545 1.00 91.12 85 LYS A N 1
ATOM 711 C CA . LYS A 1 85 ? -11.025 6.442 15.244 1.00 91.12 85 LYS A CA 1
ATOM 712 C C . LYS A 1 85 ? -9.507 6.281 15.337 1.00 91.12 85 LYS A C 1
ATOM 714 O O . LYS A 1 85 ? -8.795 6.721 14.439 1.00 91.12 85 LYS A O 1
ATOM 719 N N . ARG A 1 86 ? -9.013 5.611 16.383 1.00 90.62 86 ARG A N 1
ATOM 720 C CA . ARG A 1 86 ? -7.579 5.319 16.543 1.00 90.62 86 ARG A CA 1
ATOM 721 C C . ARG A 1 86 ? -7.049 4.389 15.461 1.00 90.62 86 ARG A C 1
ATOM 723 O O . ARG A 1 86 ? -5.949 4.612 14.972 1.00 90.62 86 ARG A O 1
ATOM 730 N N . GLU A 1 87 ? -7.817 3.376 15.071 1.00 91.19 87 GLU A N 1
ATOM 731 C CA . GLU A 1 87 ? -7.451 2.487 13.965 1.00 91.19 87 GLU A CA 1
ATOM 732 C C . GLU A 1 87 ? -7.369 3.255 12.644 1.00 91.19 87 GLU A C 1
ATOM 734 O O . GLU A 1 87 ? -6.375 3.131 11.935 1.00 91.19 87 GLU A O 1
ATOM 739 N N . LYS A 1 88 ? -8.348 4.115 12.341 1.00 90.88 88 LYS A N 1
ATOM 740 C CA . LYS A 1 88 ? -8.308 4.973 11.147 1.00 90.88 88 LYS A CA 1
ATOM 741 C C . LYS A 1 88 ? -7.054 5.844 11.112 1.00 90.88 88 LYS A C 1
ATOM 743 O O . LYS A 1 88 ? -6.388 5.880 10.087 1.00 90.88 88 LYS A O 1
ATOM 748 N N . GLU A 1 89 ? -6.707 6.482 12.227 1.00 90.12 89 GLU A N 1
ATOM 749 C CA . GLU A 1 89 ? -5.496 7.304 12.336 1.00 90.12 89 GLU A CA 1
ATOM 750 C C . GLU A 1 89 ? -4.214 6.470 12.171 1.00 90.12 89 GLU A C 1
ATOM 752 O O . GLU A 1 89 ? -3.279 6.858 11.469 1.00 90.12 89 GLU A O 1
ATOM 757 N N . ALA A 1 90 ? -4.184 5.274 12.767 1.00 91.56 90 ALA A N 1
ATOM 758 C CA . ALA A 1 90 ? -3.052 4.358 12.683 1.00 91.56 90 ALA A CA 1
ATOM 759 C C . ALA A 1 90 ? -2.813 3.803 11.271 1.00 91.56 90 ALA A C 1
ATOM 761 O O . ALA A 1 90 ? -1.732 3.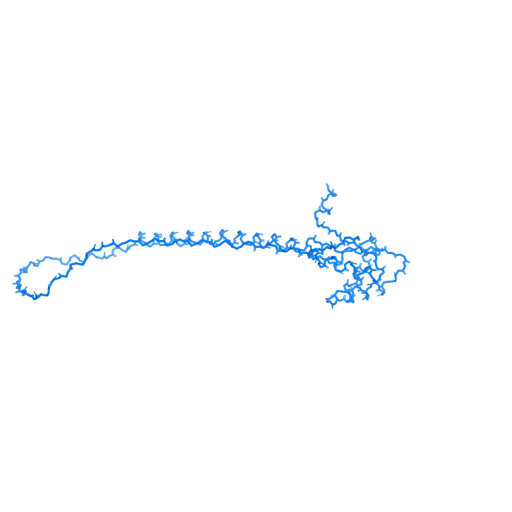283 11.023 1.00 91.56 90 ALA A O 1
ATOM 762 N N . TYR A 1 91 ? -3.778 3.907 10.357 1.00 94.12 91 TYR A N 1
ATOM 763 C CA . TYR A 1 91 ? -3.648 3.493 8.957 1.00 94.12 91 TYR A CA 1
ATOM 764 C C . TYR A 1 91 ? -3.882 4.654 7.978 1.00 94.12 91 TYR A C 1
ATOM 766 O O . TYR A 1 91 ? -4.143 4.424 6.799 1.00 94.12 91 TYR A O 1
ATOM 774 N N . ALA A 1 92 ? -3.780 5.903 8.443 1.00 96.50 92 ALA A N 1
ATOM 775 C CA . ALA A 1 92 ? -4.051 7.076 7.617 1.00 96.50 92 ALA A CA 1
ATOM 776 C C . ALA A 1 92 ? -2.892 7.462 6.683 1.00 96.50 92 ALA A C 1
ATOM 778 O O . ALA A 1 92 ? -3.090 8.282 5.790 1.00 96.50 92 ALA A O 1
ATOM 779 N N . TRP A 1 93 ? -1.689 6.905 6.868 1.00 97.69 93 TRP A N 1
ATOM 780 C CA . TRP A 1 93 ? -0.530 7.212 6.027 1.00 97.69 93 TRP A CA 1
ATOM 781 C C . TRP A 1 93 ? -0.321 6.123 4.988 1.00 97.69 93 TRP A C 1
ATOM 783 O O . TRP A 1 93 ? -0.120 4.953 5.317 1.00 97.69 93 TRP A O 1
ATOM 793 N N . LYS A 1 94 ? -0.358 6.529 3.725 1.00 97.81 94 LYS A N 1
ATOM 794 C CA . LYS A 1 94 ? -0.230 5.672 2.551 1.00 97.81 94 LYS A CA 1
ATOM 795 C C . LYS A 1 94 ? 1.159 5.819 1.956 1.00 97.81 94 LYS A C 1
ATOM 797 O O . LYS A 1 94 ? 1.613 6.943 1.780 1.00 97.81 94 LYS A O 1
ATOM 802 N N . VAL A 1 95 ? 1.805 4.701 1.634 1.00 98.25 95 VAL A N 1
ATOM 803 C CA . VAL A 1 95 ? 3.067 4.670 0.881 1.00 98.25 95 VAL A CA 1
ATOM 804 C C . VAL A 1 95 ? 2.738 4.388 -0.581 1.00 98.25 95 VAL A C 1
ATOM 806 O O . VAL A 1 95 ? 2.175 3.335 -0.891 1.00 98.25 95 VAL A O 1
ATOM 809 N N . ILE A 1 96 ? 3.062 5.329 -1.461 1.00 98.44 96 ILE A N 1
ATOM 810 C CA . ILE A 1 96 ? 2.723 5.293 -2.886 1.00 98.44 96 ILE A CA 1
ATOM 811 C C . ILE A 1 96 ? 3.989 5.057 -3.703 1.00 98.44 96 ILE A C 1
ATOM 813 O O . ILE A 1 96 ? 4.966 5.781 -3.530 1.00 98.44 96 ILE A O 1
ATOM 817 N N . LEU A 1 97 ? 3.951 4.054 -4.578 1.00 98.62 97 LEU A N 1
ATOM 818 C CA . LEU A 1 97 ? 4.955 3.778 -5.605 1.00 98.62 97 LEU A CA 1
ATOM 819 C C . LEU A 1 97 ? 4.617 4.557 -6.871 1.00 98.62 97 LEU A C 1
ATOM 821 O O . LEU A 1 97 ? 3.465 4.517 -7.292 1.00 98.62 97 LEU A O 1
ATOM 825 N N . TYR A 1 98 ? 5.607 5.177 -7.504 1.00 98.50 98 TYR A N 1
ATOM 826 C CA . TYR A 1 98 ? 5.468 5.791 -8.823 1.00 98.50 98 TYR A CA 1
ATOM 827 C C . TYR A 1 98 ? 6.179 4.955 -9.880 1.00 98.50 98 TYR A C 1
ATOM 829 O O . TYR A 1 98 ? 7.240 4.391 -9.615 1.00 98.50 98 TYR A O 1
ATOM 837 N N . ASN A 1 99 ? 5.585 4.879 -11.069 1.00 98.25 99 ASN A N 1
ATOM 838 C CA . ASN A 1 99 ? 6.224 4.250 -12.217 1.00 98.25 99 ASN A CA 1
ATOM 839 C C . ASN A 1 99 ? 7.457 5.040 -12.670 1.00 98.25 99 ASN A C 1
ATOM 841 O O . ASN A 1 99 ? 7.475 6.270 -12.600 1.00 98.25 99 ASN A O 1
ATOM 845 N N . ASP A 1 100 ? 8.446 4.321 -13.190 1.00 96.50 100 ASP A N 1
ATOM 846 C CA . ASP A 1 100 ? 9.643 4.875 -13.810 1.00 96.50 100 ASP A CA 1
ATOM 847 C C . ASP A 1 100 ? 10.058 4.040 -15.035 1.00 96.50 100 ASP A C 1
ATOM 849 O O . ASP A 1 100 ? 9.558 2.933 -15.239 1.00 96.50 100 ASP A O 1
ATOM 853 N N . ASP A 1 101 ? 10.965 4.584 -15.850 1.00 95.56 101 ASP A N 1
ATOM 854 C CA . ASP A 1 101 ? 11.487 3.929 -17.062 1.00 95.56 101 ASP A CA 1
ATOM 855 C C . ASP A 1 101 ? 12.856 3.248 -16.839 1.00 95.56 101 ASP A C 1
ATOM 857 O O . ASP A 1 101 ? 13.518 2.828 -17.789 1.00 95.56 101 ASP A O 1
ATOM 861 N N . ILE A 1 102 ? 13.327 3.169 -15.591 1.00 95.31 102 ILE A N 1
ATOM 862 C CA . ILE A 1 102 ? 14.676 2.710 -15.225 1.00 95.31 102 ILE A CA 1
ATOM 863 C C . ILE A 1 102 ? 14.639 1.260 -14.728 1.00 95.31 102 ILE A C 1
ATOM 865 O O . ILE A 1 102 ? 15.503 0.452 -15.081 1.00 95.31 102 ILE A O 1
ATOM 869 N N . HIS A 1 103 ? 13.655 0.912 -13.901 1.00 97.44 103 HIS A N 1
ATOM 870 C CA . HIS A 1 103 ? 13.574 -0.371 -13.217 1.00 97.44 103 HIS A CA 1
ATOM 871 C C . HIS A 1 103 ? 12.626 -1.344 -13.921 1.00 97.44 103 HIS A C 1
ATOM 873 O O . HIS A 1 103 ? 11.504 -1.016 -14.294 1.00 97.44 103 HIS A O 1
ATOM 879 N N . ASN A 1 104 ? 13.050 -2.604 -14.042 1.00 97.56 104 ASN A N 1
ATOM 880 C CA . ASN A 1 104 ? 12.178 -3.666 -14.542 1.00 97.56 104 ASN A CA 1
ATOM 881 C C . ASN A 1 104 ? 11.228 -4.202 -13.450 1.00 97.56 104 ASN A C 1
ATOM 883 O O . ASN A 1 104 ? 11.487 -4.074 -12.250 1.00 97.56 104 ASN A O 1
ATOM 887 N N . PHE A 1 105 ? 10.157 -4.885 -13.872 1.00 97.75 105 PHE A N 1
ATOM 888 C CA . PHE A 1 105 ? 9.148 -5.446 -12.964 1.00 97.75 105 PHE A CA 1
ATOM 889 C C . PHE A 1 105 ? 9.732 -6.357 -11.882 1.00 97.75 105 PHE A C 1
ATOM 891 O O . PHE A 1 105 ? 9.295 -6.313 -10.730 1.00 97.75 105 PHE A O 1
ATOM 898 N N . THR A 1 106 ? 10.708 -7.195 -12.241 1.00 98.19 106 THR A N 1
ATOM 899 C CA . THR A 1 106 ? 11.314 -8.163 -11.321 1.00 98.19 106 THR A CA 1
ATOM 900 C C . THR A 1 106 ? 12.054 -7.459 -10.192 1.00 98.19 106 THR A C 1
ATOM 902 O O . THR A 1 106 ? 11.840 -7.801 -9.032 1.00 98.19 106 THR A O 1
ATOM 905 N N . TYR A 1 107 ? 12.849 -6.438 -10.517 1.00 98.50 107 TYR A N 1
ATOM 906 C CA . TYR A 1 107 ? 13.579 -5.643 -9.537 1.00 98.50 107 TYR A CA 1
ATOM 907 C C . TYR A 1 107 ? 12.628 -4.977 -8.544 1.00 98.50 107 TYR A C 1
ATOM 909 O O . TYR A 1 107 ? 12.764 -5.165 -7.337 1.00 98.50 107 TYR A O 1
ATOM 917 N N . VAL A 1 108 ? 11.620 -4.261 -9.048 1.00 98.44 108 VAL A N 1
ATOM 918 C CA . VAL A 1 108 ? 10.654 -3.555 -8.195 1.00 98.44 108 VAL A CA 1
ATOM 919 C C . VAL A 1 108 ? 9.890 -4.542 -7.307 1.00 98.44 108 VAL A C 1
ATOM 921 O O . VAL A 1 108 ? 9.763 -4.323 -6.103 1.00 98.44 108 VAL A O 1
ATOM 924 N N . THR A 1 109 ? 9.448 -5.671 -7.870 1.00 98.56 109 THR A N 1
ATOM 925 C CA . THR A 1 109 ? 8.764 -6.736 -7.121 1.00 98.56 109 THR A CA 1
ATOM 926 C C . THR A 1 109 ? 9.637 -7.265 -5.980 1.00 98.56 109 THR A C 1
ATOM 928 O O . THR A 1 109 ? 9.170 -7.392 -4.847 1.00 98.56 109 THR A O 1
ATOM 931 N N . ASP A 1 110 ? 10.906 -7.567 -6.257 1.00 98.56 110 ASP A N 1
ATOM 932 C CA . ASP A 1 110 ? 11.824 -8.136 -5.270 1.00 98.56 110 ASP A CA 1
ATOM 933 C C . ASP A 1 110 ? 12.185 -7.119 -4.175 1.00 98.56 110 ASP A C 1
ATOM 935 O O . ASP A 1 110 ? 12.259 -7.488 -3.001 1.00 98.56 110 ASP A O 1
ATOM 939 N N . VAL A 1 111 ? 12.317 -5.831 -4.513 1.00 98.56 111 VAL A N 1
ATOM 940 C CA . VAL A 1 111 ? 12.501 -4.753 -3.528 1.00 98.56 111 VAL A CA 1
ATOM 941 C C . VAL A 1 111 ? 11.276 -4.623 -2.618 1.00 98.56 111 VAL A C 1
ATOM 943 O O . VAL A 1 111 ? 11.437 -4.548 -1.400 1.00 98.56 111 VAL A O 1
ATOM 946 N N . ILE A 1 112 ? 10.052 -4.667 -3.157 1.00 98.50 112 ILE A N 1
ATOM 947 C CA . ILE A 1 112 ? 8.813 -4.640 -2.355 1.00 98.50 112 ILE A CA 1
ATOM 948 C C . ILE A 1 112 ? 8.771 -5.806 -1.362 1.00 98.50 112 ILE A C 1
ATOM 950 O O . ILE A 1 112 ? 8.485 -5.601 -0.178 1.00 98.50 112 ILE A O 1
ATOM 954 N N . VAL A 1 113 ? 9.106 -7.019 -1.808 1.00 98.50 113 VAL A N 1
ATOM 955 C CA . VAL A 1 113 ? 9.167 -8.202 -0.935 1.00 98.50 113 VAL A CA 1
ATOM 956 C C . VAL A 1 113 ? 10.242 -8.042 0.139 1.00 98.50 113 VAL A C 1
ATOM 958 O O . VAL A 1 113 ? 9.964 -8.283 1.313 1.00 98.50 113 VAL A O 1
ATOM 961 N N . LYS A 1 114 ? 11.443 -7.588 -0.237 1.00 98.19 114 LYS A N 1
ATOM 962 C CA . LYS A 1 114 ? 12.578 -7.380 0.672 1.00 98.19 114 LYS A CA 1
ATOM 963 C C . LYS A 1 114 ? 12.266 -6.360 1.768 1.00 98.19 114 LYS A C 1
ATOM 965 O O . LYS A 1 114 ? 12.544 -6.623 2.932 1.00 98.19 114 LYS A O 1
ATOM 970 N N . VAL A 1 115 ? 11.705 -5.206 1.403 1.00 98.19 115 VAL A N 1
ATOM 971 C CA . VAL A 1 115 ? 11.465 -4.092 2.334 1.00 98.19 115 VAL A CA 1
ATOM 972 C C . VAL A 1 115 ? 10.307 -4.395 3.287 1.00 98.19 115 VAL A C 1
ATOM 974 O O . VAL A 1 115 ? 10.387 -4.090 4.476 1.00 98.19 115 VAL A O 1
ATOM 977 N N . ILE A 1 116 ? 9.226 -5.013 2.802 1.00 97.19 116 ILE A N 1
ATOM 978 C CA . ILE A 1 116 ? 8.047 -5.294 3.635 1.00 97.19 116 ILE A CA 1
ATOM 979 C C . ILE A 1 116 ? 8.225 -6.585 4.441 1.00 97.19 116 ILE A C 1
ATOM 981 O O . ILE A 1 116 ? 7.761 -6.665 5.577 1.00 97.19 116 ILE A O 1
ATOM 985 N N . GLY A 1 117 ? 8.873 -7.602 3.877 1.00 95.69 117 GLY A N 1
ATOM 986 C CA . GLY A 1 117 ? 9.176 -8.882 4.524 1.00 95.69 117 GLY A CA 1
ATOM 987 C C . GLY A 1 117 ? 7.998 -9.857 4.653 1.00 95.69 117 GLY A C 1
ATOM 988 O O . GLY A 1 117 ? 8.211 -11.064 4.623 1.00 95.69 117 GLY A O 1
ATOM 989 N N . TYR A 1 118 ? 6.755 -9.373 4.761 1.00 95.44 118 TYR A N 1
ATOM 990 C CA . TYR A 1 118 ? 5.544 -10.205 4.916 1.00 95.44 118 TYR A CA 1
ATOM 991 C C . TYR A 1 118 ? 4.555 -10.112 3.740 1.00 95.44 118 TYR A C 1
ATOM 993 O O . TYR A 1 118 ? 3.428 -10.600 3.831 1.00 95.44 118 TYR A O 1
ATOM 1001 N N . ILE A 1 119 ? 4.947 -9.483 2.629 1.00 97.12 119 ILE A N 1
ATOM 1002 C CA . ILE A 1 119 ? 4.150 -9.440 1.396 1.00 97.12 119 ILE A CA 1
ATOM 1003 C C . ILE A 1 119 ? 4.531 -10.603 0.474 1.00 97.12 119 ILE A C 1
ATOM 1005 O O . ILE A 1 119 ? 5.707 -10.927 0.320 1.00 97.12 119 ILE A O 1
ATOM 1009 N N . SER A 1 120 ? 3.544 -11.240 -0.160 1.00 98.12 120 SER A N 1
ATOM 1010 C CA . SER A 1 120 ? 3.823 -12.283 -1.148 1.00 98.12 120 SER A CA 1
ATOM 1011 C C . SER A 1 120 ? 4.366 -11.681 -2.445 1.00 98.12 120 SER A C 1
ATOM 1013 O O . SER A 1 120 ? 3.956 -10.593 -2.858 1.00 98.12 120 SER A O 1
ATOM 1015 N N . LYS A 1 121 ? 5.232 -12.428 -3.141 1.00 98.06 121 LYS A N 1
ATOM 1016 C CA . LYS A 1 121 ? 5.785 -12.011 -4.440 1.00 98.06 121 LYS A CA 1
ATOM 1017 C C . LYS A 1 121 ? 4.695 -11.732 -5.481 1.00 98.06 121 LYS A C 1
ATOM 1019 O O . LYS A 1 121 ? 4.799 -10.766 -6.224 1.00 98.06 121 LYS A O 1
ATOM 1024 N N . ALA A 1 122 ? 3.618 -12.520 -5.478 1.00 98.38 122 ALA A N 1
ATOM 1025 C CA . ALA A 1 122 ? 2.473 -12.303 -6.362 1.00 98.38 122 ALA A CA 1
ATOM 1026 C C . ALA A 1 122 ? 1.788 -10.949 -6.109 1.00 98.38 122 ALA A C 1
ATOM 1028 O O . ALA A 1 122 ? 1.532 -10.210 -7.052 1.00 98.38 122 ALA A O 1
ATOM 1029 N N . LYS A 1 123 ? 1.550 -10.586 -4.839 1.00 98.31 123 LYS A N 1
ATOM 1030 C CA . LYS A 1 123 ? 0.935 -9.298 -4.493 1.00 98.31 123 LYS A CA 1
ATOM 1031 C C . LYS A 1 123 ? 1.858 -8.122 -4.815 1.00 98.31 123 LYS A C 1
ATOM 1033 O O . LYS A 1 123 ? 1.390 -7.115 -5.332 1.00 98.31 123 LYS A O 1
ATOM 1038 N N . ALA A 1 124 ? 3.154 -8.261 -4.534 1.00 98.56 124 ALA A N 1
ATOM 1039 C CA . ALA A 1 124 ? 4.154 -7.264 -4.906 1.00 98.56 124 ALA A CA 1
ATOM 1040 C C . ALA A 1 124 ? 4.168 -7.023 -6.424 1.00 98.56 124 ALA A C 1
ATOM 1042 O O . ALA A 1 124 ? 4.112 -5.878 -6.856 1.00 98.56 124 ALA A O 1
ATOM 1043 N N . HIS A 1 125 ? 4.125 -8.094 -7.220 1.00 98.56 125 HIS A N 1
ATOM 1044 C CA . HIS A 1 125 ? 4.050 -7.998 -8.674 1.00 98.56 125 HIS A CA 1
ATOM 1045 C C . HIS A 1 125 ? 2.772 -7.291 -9.148 1.00 98.56 125 HIS A C 1
ATOM 1047 O O . HIS A 1 125 ? 2.839 -6.449 -10.037 1.00 98.56 125 HIS A O 1
ATOM 1053 N N . THR A 1 126 ? 1.613 -7.573 -8.540 1.00 98.62 126 THR A N 1
ATOM 1054 C CA . THR A 1 126 ? 0.365 -6.852 -8.849 1.00 98.62 126 THR A CA 1
ATOM 1055 C C . THR A 1 126 ? 0.504 -5.347 -8.623 1.00 98.62 126 THR A C 1
ATOM 1057 O O . THR A 1 126 ? 0.102 -4.581 -9.490 1.00 98.62 126 THR A O 1
ATOM 1060 N N . ILE A 1 127 ? 1.120 -4.925 -7.513 1.00 98.56 127 ILE A N 1
ATOM 1061 C CA . ILE A 1 127 ? 1.373 -3.503 -7.217 1.00 98.56 127 ILE A CA 1
ATOM 1062 C C . ILE A 1 127 ? 2.288 -2.886 -8.280 1.00 98.56 127 ILE A C 1
ATOM 1064 O O . ILE A 1 127 ? 2.039 -1.777 -8.743 1.00 98.56 127 ILE A O 1
ATOM 1068 N N . THR A 1 128 ? 3.337 -3.598 -8.696 1.00 98.38 128 THR A N 1
ATOM 1069 C CA . THR A 1 128 ? 4.243 -3.111 -9.743 1.00 98.38 128 THR A CA 1
ATOM 1070 C C . THR A 1 128 ? 3.532 -2.949 -11.089 1.00 98.38 128 THR A C 1
ATOM 1072 O O . THR A 1 128 ? 3.716 -1.938 -11.761 1.00 98.38 128 THR A O 1
ATOM 1075 N N . VAL A 1 129 ? 2.693 -3.914 -11.477 1.00 98.38 129 VAL A N 1
ATOM 1076 C CA . VAL A 1 129 ? 1.893 -3.841 -12.711 1.00 98.38 129 VAL A CA 1
ATOM 1077 C C . VAL A 1 129 ? 0.875 -2.705 -12.653 1.00 98.38 129 VAL A C 1
ATOM 1079 O O . VAL A 1 129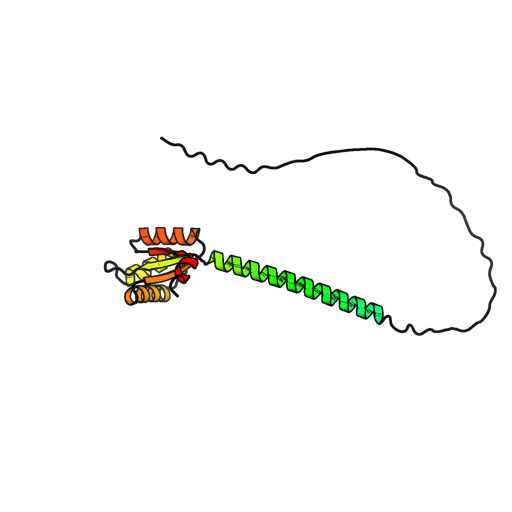 ? 0.688 -2.003 -13.647 1.00 98.38 129 VAL A O 1
ATOM 1082 N N . GLU A 1 130 ? 0.237 -2.504 -11.499 1.00 98.56 130 GLU A N 1
ATOM 1083 C CA . GLU A 1 130 ? -0.667 -1.377 -11.278 1.00 98.56 130 GLU A CA 1
ATOM 1084 C C . GLU A 1 130 ? 0.075 -0.058 -11.484 1.00 98.56 130 GLU A C 1
ATOM 1086 O O . GLU A 1 130 ? -0.341 0.720 -12.336 1.00 98.56 130 GLU A O 1
ATOM 1091 N N . ALA A 1 131 ? 1.218 0.139 -10.815 1.00 98.38 131 ALA A N 1
ATOM 1092 C CA . ALA A 1 131 ? 2.008 1.360 -10.941 1.00 98.38 131 ALA A CA 1
ATOM 1093 C C . ALA A 1 131 ? 2.385 1.631 -12.398 1.00 98.38 131 ALA A C 1
ATOM 1095 O O . ALA A 1 131 ? 2.172 2.737 -12.878 1.00 98.38 131 ALA A O 1
ATOM 1096 N N . HIS A 1 132 ? 2.857 0.617 -13.124 1.00 97.75 132 HIS A N 1
ATOM 1097 C CA . HIS A 1 132 ? 3.176 0.747 -14.544 1.00 97.75 132 HIS A CA 1
ATOM 1098 C C . HIS A 1 132 ? 1.984 1.195 -15.398 1.00 97.75 132 HIS A C 1
ATOM 1100 O O . HIS A 1 132 ? 2.128 2.028 -16.287 1.00 97.75 132 HIS A O 1
ATOM 1106 N N . SER A 1 133 ? 0.797 0.658 -15.117 1.00 97.88 133 SER A N 1
ATOM 1107 C CA . SER A 1 133 ? -0.397 0.903 -15.930 1.00 97.88 133 SER A CA 1
ATOM 1108 C C . SER A 1 133 ? -1.063 2.248 -15.626 1.00 97.88 133 SER A C 1
ATOM 1110 O O . SER A 1 133 ? -1.644 2.862 -16.518 1.00 97.88 133 SER A O 1
ATOM 1112 N N . THR A 1 134 ? -1.020 2.704 -14.373 1.00 97.88 134 THR A N 1
ATOM 1113 C CA . THR A 1 134 ? -1.733 3.904 -13.893 1.00 97.88 134 THR A CA 1
ATOM 1114 C C . THR A 1 134 ? -0.804 5.085 -13.596 1.00 97.88 134 THR A C 1
ATOM 1116 O O . THR A 1 134 ? -1.278 6.186 -13.321 1.00 97.88 134 THR A O 1
ATOM 1119 N N . GLY A 1 135 ? 0.511 4.863 -13.605 1.00 97.88 135 GLY A N 1
ATOM 1120 C CA . GLY A 1 135 ? 1.545 5.803 -13.172 1.00 97.88 135 GLY A CA 1
ATOM 1121 C C . GLY A 1 135 ? 1.893 5.713 -11.680 1.00 97.88 135 GLY A C 1
ATOM 1122 O O . GLY A 1 135 ? 2.972 6.158 -11.290 1.00 97.88 135 GLY A O 1
ATOM 1123 N N . GLN A 1 136 ? 1.028 5.133 -10.838 1.00 97.81 136 GLN A N 1
ATOM 1124 C CA . GLN A 1 136 ? 1.274 4.985 -9.399 1.00 97.81 136 GLN A CA 1
ATOM 1125 C C . GLN A 1 136 ? 0.435 3.876 -8.747 1.00 97.81 136 GLN A C 1
ATOM 1127 O O . GLN A 1 136 ? -0.686 3.610 -9.168 1.00 97.81 136 GLN A O 1
ATOM 1132 N N . ALA A 1 137 ? 0.919 3.278 -7.660 1.00 98.25 137 ALA A N 1
ATOM 1133 C CA . ALA A 1 137 ? 0.167 2.274 -6.905 1.00 98.25 137 ALA A CA 1
ATOM 1134 C C . ALA A 1 137 ? 0.344 2.415 -5.392 1.00 98.25 137 ALA A C 1
ATOM 1136 O O . ALA A 1 137 ? 1.401 2.809 -4.894 1.00 98.25 137 ALA A O 1
ATOM 1137 N N . LEU A 1 138 ? -0.693 2.037 -4.641 1.00 98.06 138 LEU A N 1
ATOM 1138 C CA . LEU A 1 138 ? -0.619 1.949 -3.185 1.00 98.06 138 LEU A CA 1
ATOM 1139 C C . LEU A 1 138 ? 0.137 0.683 -2.776 1.00 98.06 138 LEU A C 1
ATOM 1141 O O . LEU A 1 138 ? -0.315 -0.433 -3.025 1.00 98.06 138 LEU A O 1
ATOM 1145 N N . ILE A 1 139 ? 1.244 0.851 -2.056 1.00 97.88 139 ILE A N 1
ATOM 1146 C CA . ILE A 1 139 ? 1.986 -0.278 -1.491 1.00 97.88 139 ILE A CA 1
ATOM 1147 C C . ILE A 1 139 ? 1.294 -0.777 -0.215 1.00 97.88 139 ILE A C 1
ATOM 1149 O O . ILE A 1 139 ? 0.947 -1.953 -0.088 1.00 97.88 139 ILE A O 1
ATOM 1153 N N . LEU A 1 140 ? 1.129 0.121 0.761 1.00 97.19 140 LEU A N 1
ATOM 1154 C CA . LEU A 1 140 ? 0.543 -0.175 2.067 1.00 97.19 140 LEU A CA 1
ATOM 1155 C C . LEU A 1 140 ? 0.050 1.095 2.763 1.00 97.19 140 LEU A C 1
ATOM 1157 O O . LEU A 1 140 ? 0.525 2.199 2.488 1.00 97.19 140 LEU A O 1
ATOM 1161 N N . SER A 1 141 ? -0.847 0.899 3.726 1.00 97.06 141 SER A N 1
ATOM 1162 C CA . SER A 1 141 ? -1.255 1.917 4.692 1.00 97.06 141 SER A CA 1
ATOM 1163 C C . SER A 1 141 ? -0.732 1.548 6.077 1.00 97.06 141 SER A C 1
ATOM 1165 O O . SER A 1 141 ? -0.766 0.379 6.462 1.00 97.06 141 SER A O 1
ATOM 1167 N N . THR A 1 142 ? -0.238 2.521 6.835 1.00 96.81 142 THR A N 1
ATOM 1168 C CA . THR A 1 142 ? 0.317 2.324 8.182 1.00 96.81 142 THR A CA 1
ATOM 1169 C C . THR A 1 142 ? 0.337 3.651 8.947 1.00 96.81 142 THR A C 1
ATOM 1171 O O . THR A 1 142 ? -0.131 4.676 8.453 1.00 96.81 142 THR A O 1
ATOM 1174 N N . TRP A 1 143 ? 0.870 3.653 10.169 1.00 97.00 143 TRP A N 1
ATOM 1175 C CA . TRP A 1 143 ? 1.064 4.872 10.944 1.00 97.00 143 TRP A CA 1
ATOM 1176 C C . TRP A 1 143 ? 2.288 5.635 10.435 1.00 97.00 143 TRP A C 1
ATOM 1178 O O . TRP A 1 143 ? 3.243 5.032 9.935 1.00 97.00 143 TRP A O 1
ATOM 1188 N N . LYS A 1 144 ? 2.291 6.956 10.640 1.00 96.25 144 LYS A N 1
ATOM 1189 C CA . LYS A 1 144 ? 3.279 7.897 10.089 1.00 96.25 144 LYS A CA 1
ATOM 1190 C C . LYS A 1 144 ? 4.731 7.418 10.166 1.00 96.25 144 LYS A C 1
ATOM 1192 O O . LYS A 1 144 ? 5.358 7.223 9.135 1.00 96.25 144 LYS A O 1
ATOM 1197 N N . ALA A 1 145 ? 5.223 7.138 11.375 1.00 97.06 145 ALA A N 1
ATOM 1198 C CA . ALA A 1 145 ? 6.624 6.763 11.590 1.00 97.06 145 ALA A CA 1
ATOM 1199 C C . ALA A 1 145 ? 7.054 5.508 10.806 1.00 97.06 145 ALA A C 1
ATOM 1201 O O . ALA A 1 145 ? 8.194 5.398 10.367 1.00 97.06 145 ALA A O 1
ATOM 1202 N N . LYS A 1 146 ? 6.144 4.545 10.610 1.00 97.19 146 LYS A N 1
ATOM 1203 C CA . LYS A 1 146 ? 6.437 3.333 9.835 1.00 97.19 146 LYS A CA 1
ATOM 1204 C C . LYS A 1 146 ? 6.335 3.583 8.331 1.00 97.19 146 LYS A C 1
ATOM 1206 O O . LYS A 1 146 ? 7.094 2.980 7.581 1.00 97.19 146 LYS A O 1
ATOM 1211 N N . ALA A 1 147 ? 5.447 4.479 7.896 1.00 98.12 147 ALA A N 1
ATOM 1212 C CA . ALA A 1 147 ? 5.388 4.918 6.505 1.00 98.12 147 ALA A CA 1
ATOM 1213 C C . ALA A 1 147 ? 6.677 5.655 6.107 1.00 98.12 147 ALA A C 1
ATOM 1215 O O . ALA A 1 147 ? 7.242 5.345 5.065 1.00 98.12 147 ALA A O 1
ATOM 1216 N N . GLU A 1 148 ? 7.174 6.556 6.961 1.00 98.19 148 GLU A N 1
ATOM 1217 C CA . GLU A 1 148 ? 8.453 7.264 6.783 1.00 98.19 148 GLU A CA 1
ATOM 1218 C C . GLU A 1 148 ? 9.619 6.275 6.662 1.00 98.19 148 GLU A C 1
ATOM 1220 O O . GLU A 1 148 ? 10.348 6.305 5.675 1.00 98.19 148 GLU A O 1
ATOM 1225 N N . MET A 1 149 ? 9.719 5.319 7.592 1.00 98.44 149 MET A N 1
ATOM 1226 C CA . MET A 1 149 ? 10.744 4.271 7.556 1.00 98.44 149 MET A CA 1
ATOM 1227 C C . MET A 1 149 ? 10.708 3.454 6.254 1.00 98.44 149 MET A C 1
ATOM 1229 O O . MET A 1 149 ? 11.752 3.197 5.657 1.00 98.44 149 MET A O 1
ATOM 1233 N N . TYR A 1 150 ? 9.521 3.035 5.798 1.00 98.38 150 TYR A N 1
ATOM 1234 C CA . TYR A 1 150 ? 9.400 2.309 4.531 1.00 98.38 150 TYR A CA 1
ATOM 1235 C C . TYR A 1 150 ? 9.766 3.181 3.331 1.00 98.38 150 TYR A C 1
ATOM 1237 O O . TYR A 1 150 ? 10.448 2.702 2.432 1.00 98.38 150 TYR A O 1
ATOM 1245 N N . CYS A 1 151 ? 9.338 4.443 3.319 1.00 98.38 151 CYS A N 1
ATOM 1246 C CA . CYS A 1 151 ? 9.653 5.388 2.254 1.00 98.38 151 CYS A CA 1
ATOM 1247 C C . CYS A 1 151 ? 11.166 5.570 2.106 1.00 98.38 151 CYS A C 1
ATOM 1249 O O . CYS A 1 151 ? 11.691 5.427 1.005 1.00 98.38 151 CYS A O 1
ATOM 1251 N N . GLU A 1 152 ? 11.872 5.801 3.215 1.00 98.44 152 GLU A N 1
ATOM 1252 C CA . GLU A 1 152 ? 13.332 5.904 3.226 1.00 98.44 152 GLU A CA 1
ATOM 1253 C C . GLU A 1 152 ? 13.990 4.628 2.696 1.00 98.44 152 GLU A C 1
ATOM 1255 O O . GLU A 1 152 ? 14.917 4.689 1.891 1.00 98.44 152 GLU A O 1
ATOM 1260 N N . GLU A 1 153 ? 13.519 3.457 3.124 1.00 98.56 153 GLU A N 1
ATOM 1261 C CA . GLU A 1 153 ? 14.111 2.191 2.703 1.00 98.56 153 GLU A CA 1
ATOM 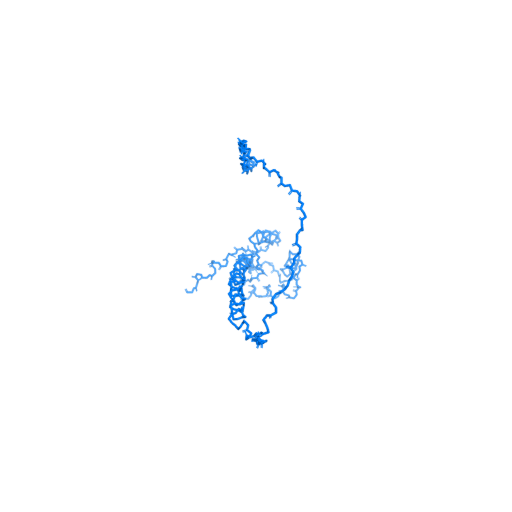1262 C C . GLU A 1 153 ? 13.880 1.910 1.212 1.00 98.56 153 GLU A C 1
ATOM 1264 O O . GLU A 1 153 ? 14.792 1.470 0.515 1.00 98.56 153 GLU A O 1
ATOM 1269 N N . PHE A 1 154 ? 12.701 2.225 0.681 1.00 98.56 154 PHE A N 1
ATOM 1270 C CA . PHE A 1 154 ? 12.428 2.134 -0.753 1.00 98.56 154 PHE A CA 1
ATOM 1271 C C . PHE A 1 154 ? 13.297 3.091 -1.573 1.00 98.56 154 PHE A C 1
ATOM 1273 O O . PHE A 1 154 ? 13.885 2.670 -2.569 1.00 98.56 154 PHE A O 1
ATOM 1280 N N . GLN A 1 155 ? 13.456 4.335 -1.116 1.00 98.19 155 GLN A N 1
ATOM 1281 C CA . GLN A 1 155 ? 14.308 5.332 -1.771 1.00 98.19 155 GLN A CA 1
ATOM 1282 C C . GLN A 1 155 ? 15.786 4.923 -1.762 1.00 98.19 155 GLN A C 1
ATOM 1284 O O . GLN A 1 155 ? 16.479 5.114 -2.758 1.00 98.19 155 GLN A O 1
ATOM 1289 N N . LYS A 1 156 ? 16.278 4.283 -0.691 1.00 98.44 156 LYS A N 1
ATOM 1290 C CA . LYS A 1 156 ? 17.638 3.706 -0.661 1.00 98.44 156 LYS A CA 1
ATOM 1291 C C . LYS A 1 156 ? 17.844 2.603 -1.699 1.00 98.44 156 LYS A C 1
ATOM 1293 O O . LYS A 1 156 ? 18.970 2.400 -2.142 1.00 98.44 156 LYS A O 1
ATOM 1298 N N . ASN A 1 157 ? 16.783 1.889 -2.078 1.00 98.00 157 ASN A N 1
ATOM 1299 C CA . ASN A 1 157 ? 16.803 0.910 -3.168 1.00 98.00 157 ASN A CA 1
ATOM 1300 C C . ASN A 1 157 ? 16.445 1.561 -4.527 1.00 98.00 157 ASN A C 1
ATOM 1302 O O . ASN A 1 157 ? 16.108 0.855 -5.466 1.00 98.00 157 ASN A O 1
ATOM 1306 N N . GLY A 1 158 ? 16.496 2.893 -4.643 1.00 97.81 158 GLY A N 1
ATOM 1307 C CA . GLY A 1 158 ? 16.329 3.615 -5.907 1.00 97.81 158 GLY A CA 1
ATOM 1308 C C . GLY A 1 158 ? 14.889 3.783 -6.395 1.00 97.81 158 GLY A C 1
ATOM 1309 O O . GLY A 1 158 ? 14.692 4.368 -7.454 1.00 97.81 158 GLY A O 1
ATOM 1310 N N . LEU A 1 159 ? 13.881 3.313 -5.652 1.00 98.12 159 LEU A N 1
ATOM 1311 C CA . LEU A 1 159 ? 12.486 3.442 -6.078 1.00 98.12 159 LEU A CA 1
ATOM 1312 C C . LEU A 1 159 ? 11.936 4.848 -5.819 1.00 98.12 159 LEU A C 1
ATOM 1314 O O . LEU A 1 159 ? 12.179 5.446 -4.767 1.00 98.12 159 LEU A O 1
ATOM 1318 N N . THR A 1 160 ? 11.110 5.334 -6.746 1.00 98.12 160 THR A N 1
ATOM 1319 C CA . THR A 1 160 ? 10.377 6.592 -6.580 1.00 98.12 160 THR A CA 1
ATOM 1320 C C . THR A 1 160 ? 9.118 6.344 -5.754 1.00 98.12 160 THR A C 1
ATOM 1322 O O . THR A 1 160 ? 8.155 5.738 -6.220 1.00 98.12 160 THR A O 1
ATOM 1325 N N . VAL A 1 161 ? 9.117 6.812 -4.507 1.00 98.38 161 VAL A N 1
ATOM 1326 C CA . VAL A 1 161 ? 7.998 6.660 -3.563 1.00 98.38 161 VAL A CA 1
ATOM 1327 C C . VAL A 1 161 ? 7.754 7.943 -2.774 1.00 98.38 161 VAL A C 1
ATOM 1329 O O . VAL A 1 161 ? 8.682 8.709 -2.497 1.00 98.38 161 VAL A O 1
ATOM 1332 N N . SER A 1 162 ? 6.502 8.142 -2.365 1.00 98.06 162 SER A N 1
ATOM 1333 C CA . SER A 1 162 ? 6.086 9.205 -1.448 1.00 98.06 162 SER A CA 1
ATOM 1334 C C . SER A 1 162 ? 5.138 8.668 -0.376 1.00 98.06 162 SER A C 1
ATOM 1336 O O . SER A 1 162 ? 4.590 7.566 -0.492 1.00 98.06 162 SER A O 1
ATOM 1338 N N . ILE A 1 163 ? 4.940 9.458 0.681 1.00 97.88 163 ILE A N 1
ATOM 1339 C CA . ILE A 1 163 ? 3.903 9.202 1.679 1.00 97.88 163 ILE A CA 1
ATOM 1340 C C . ILE A 1 163 ? 2.832 10.284 1.617 1.00 97.88 163 ILE A C 1
ATOM 1342 O O . ILE A 1 163 ? 3.141 11.471 1.531 1.00 97.88 163 ILE A O 1
ATOM 1346 N N . ILE A 1 164 ? 1.570 9.873 1.681 1.00 96.81 164 ILE A N 1
ATOM 1347 C CA . ILE A 1 164 ? 0.413 10.769 1.612 1.00 96.81 164 ILE A CA 1
ATOM 1348 C C . ILE A 1 164 ? -0.522 10.448 2.773 1.00 96.81 164 ILE A C 1
ATOM 1350 O O . ILE A 1 164 ? -0.781 9.280 3.076 1.00 96.81 164 ILE A O 1
ATOM 1354 N N . HIS A 1 165 ? -1.038 11.482 3.430 1.00 96.00 165 HIS A N 1
ATOM 1355 C CA . HIS A 1 165 ? -2.069 11.320 4.445 1.00 96.00 165 HIS A CA 1
ATOM 1356 C C . HIS A 1 165 ? -3.456 11.211 3.799 1.00 96.00 165 HIS A C 1
ATOM 1358 O O . HIS A 1 165 ? -3.781 11.954 2.875 1.00 96.00 165 HIS A O 1
ATOM 1364 N N . GLU A 1 166 ? -4.319 10.340 4.323 1.00 92.69 166 GLU A N 1
ATOM 1365 C CA . GLU A 1 166 ? -5.669 10.067 3.805 1.00 92.69 166 GLU A CA 1
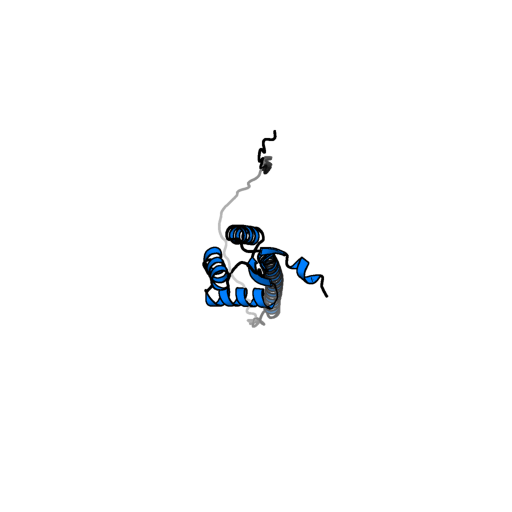ATOM 1366 C C . GLU A 1 166 ? -6.508 11.338 3.586 1.00 92.69 166 GLU A C 1
ATOM 1368 O O . GLU A 1 166 ? -7.321 11.401 2.666 1.00 92.69 166 GLU A O 1
ATOM 1373 N N . SER A 1 167 ? -6.317 12.372 4.413 1.00 90.06 167 SER A N 1
ATOM 1374 C CA . SER A 1 167 ? -7.039 13.644 4.269 1.00 90.06 167 SER A CA 1
ATOM 1375 C C . SER A 1 167 ? -6.711 14.387 2.974 1.00 90.06 167 SER A C 1
ATOM 1377 O O . SER A 1 167 ? -7.551 15.136 2.489 1.00 90.06 167 SER A O 1
ATOM 1379 N N . GLN A 1 168 ? -5.516 14.190 2.414 1.00 87.19 168 GLN A N 1
ATOM 1380 C CA . GLN A 1 168 ? -5.066 14.861 1.192 1.00 87.19 168 GLN A CA 1
ATOM 1381 C C . GLN A 1 168 ? -5.705 14.252 -0.064 1.00 87.19 168 GLN A C 1
ATOM 1383 O O . GLN A 1 168 ? -5.836 14.938 -1.066 1.00 87.19 168 GLN A O 1
ATOM 1388 N N . LEU A 1 169 ? -6.169 13.000 0.003 1.00 79.19 169 LEU A N 1
ATOM 1389 C CA . LEU A 1 169 ? -6.810 12.308 -1.124 1.00 79.19 169 LEU A CA 1
ATOM 1390 C C . LEU A 1 169 ? -8.286 12.686 -1.319 1.00 79.19 169 LEU A C 1
ATOM 1392 O O . LEU A 1 169 ? -8.873 12.398 -2.355 1.00 79.19 169 LEU A O 1
ATOM 1396 N N . LYS A 1 170 ? -8.924 13.297 -0.316 1.00 69.31 170 LYS A N 1
ATOM 1397 C CA . LYS A 1 170 ? -10.365 13.606 -0.343 1.00 69.31 170 LYS A CA 1
ATOM 1398 C C . LYS A 1 170 ? -10.700 14.957 -0.985 1.00 69.31 170 LYS A C 1
ATOM 1400 O O . LYS A 1 170 ? -11.874 15.302 -1.036 1.00 69.31 170 LYS A O 1
ATOM 1405 N N . GLY A 1 171 ? -9.696 15.703 -1.449 1.00 57.84 171 GLY A N 1
ATOM 1406 C CA . GLY A 1 171 ? -9.857 17.046 -2.016 1.00 57.84 171 GLY A CA 1
ATOM 1407 C C . GLY A 1 171 ? -10.259 17.104 -3.494 1.00 57.84 171 GLY A C 1
ATOM 1408 O O . GLY A 1 171 ? -10.441 18.201 -4.003 1.00 57.84 171 GLY A O 1
ATOM 1409 N N . GLU A 1 172 ? -10.396 15.965 -4.179 1.00 51.22 172 GLU A N 1
ATOM 1410 C CA . GLU A 1 172 ? -10.645 15.901 -5.633 1.00 51.22 172 GLU A CA 1
ATOM 1411 C C . GLU A 1 172 ? -12.093 15.521 -6.004 1.00 51.22 172 GLU A C 1
ATOM 1413 O O . GLU A 1 172 ? -12.329 14.892 -7.034 1.00 51.22 172 GLU A O 1
ATOM 1418 N N . LYS A 1 173 ? -13.083 15.862 -5.169 1.00 38.81 173 LYS A N 1
ATOM 1419 C CA . LYS A 1 173 ? -14.506 15.636 -5.481 1.00 38.81 173 LYS A CA 1
ATOM 1420 C C . LYS A 1 173 ? -15.304 16.924 -5.538 1.00 38.81 173 LYS A C 1
ATOM 1422 O O . LYS A 1 173 ? -15.122 17.754 -4.623 1.00 38.81 173 LYS A O 1
#

Foldseek 3Di:
DDDDDDDDDDDDDDDDDDDDDDDDDDDDDDDDDDDDDDDDDDDDDDPPPPPPDPVVVVVVVVVVVVVVVVVVVVVVVVVVVVVVVVVCQFFQKWKKFFDDPPDDLVLQLVLLCVLVVPDDSVVSSVQSVVNNVPRMGTSGTGHDVVSVVSNVSCVVSVTDIDMDGNVVVPPPD

InterPro domains:
  IPR003769 Adaptor protein ClpS, core [PF02617] (89-160)
  IPR014719 Ribosomal protein bL12, C-terminal/adaptor protein ClpS-like [G3DSA:3.30.1390.10] (67-166)
  IPR014719 Ribosomal protein bL12, C-terminal/adaptor protein ClpS-like [SSF54736] (86-165)
  IPR022935 ATP-dependent Clp protease adaptor protein ClpS [PTHR33473] (71-164)

Sequence (173 aa):
MINFQRTNTYNKQNFNSNLNFINSRKFKIISNRYIYNSPLKSKNKKNVTYASGNTNLENIKKLRNVIKDIKKESKREYADEEKLKREKEAYAWKVILYNDDIHNFTYVTDVIVKVIGYISKAKAHTITVEAHSTGQALILSTWKAKAEMYCEEFQKNGLTVSIIHESQLKGEK

pLDDT: mean 75.27, std 28.81, range [25.08, 98.62]